Protein A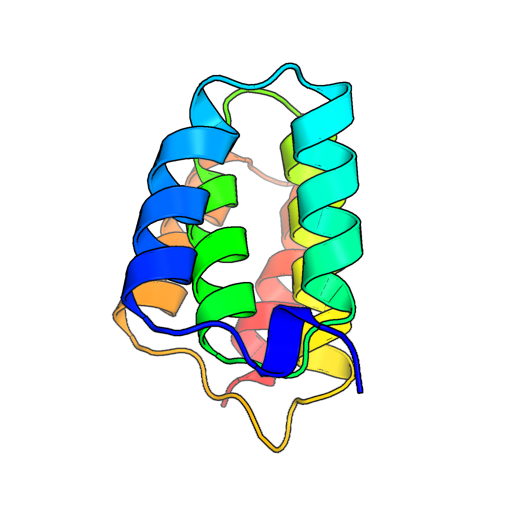F-A0A4P9VRW7-F1 (afdb_monomer_lite)

Sequence (109 aa):
MLLADSLAESDWNKLKKIWTIKNISWQRRFADVLSAVDSPSACTVLIDMLYSDNDEVLEEVVDSLHSILQSNIHKFSLTNSQRDKLSSFLKRCGRLYKPKVELLLSSSN

Secondary structure (DSSP, 8-state):
--GGGG--HHHHHHHHHHGGGS-HHHHHHHHHHHHT---HHHHHHHHHHTT-S-HHHHHHHHHHHHHHHHHTTTT-PPPHHHHHHHHHHHHHHGGGTHHHHHHHHHTT-

Foldseek 3Di:
DDPLQVDDPVVLVVVLVVLVVDDPVVLLVLLQVLLPHPDPSSLVSLLSQLPDPDPSSNVSSLVSNLSNCVVQLPPDADDPVSLVSLVVSCVVPDPPSNVSSVCSNVSRD

Organism: NCBI:txid202772

pLDDT: mean 83.7, std 11.02, range [46.72, 96.75]

Structure (mmCIF, N/CA/C/O backbone):
data_AF-A0A4P9VRW7-F1
#
_entry.id   AF-A0A4P9VRW7-F1
#
loop_
_atom_site.group_PDB
_atom_site.id
_atom_site.type_symbol
_atom_site.label_atom_id
_atom_site.label_alt_id
_atom_site.label_comp_id
_atom_site.label_asym_id
_atom_site.label_entity_id
_atom_site.label_seq_id
_atom_site.pdbx_PDB_ins_code
_atom_site.Cartn_x
_atom_site.Cartn_y
_atom_site.Cartn_z
_atom_site.occupancy
_atom_site.B_iso_or_equiv
_atom_site.auth_seq_id
_atom_site.auth_comp_id
_atom_site.auth_asym_id
_atom_site.auth_atom_id
_atom_site.pdbx_PDB_model_num
ATOM 1 N N . MET A 1 1 ? 9.749 -10.826 -13.178 1.00 48.41 1 MET A N 1
ATOM 2 C CA . MET A 1 1 ? 9.921 -9.387 -13.440 1.00 48.41 1 MET A CA 1
ATOM 3 C C . MET A 1 1 ? 8.568 -8.850 -13.853 1.00 48.41 1 MET A C 1
ATOM 5 O O . MET A 1 1 ? 8.065 -9.242 -14.903 1.00 48.41 1 MET A O 1
ATOM 9 N N . LEU A 1 2 ? 7.924 -8.086 -12.975 1.00 62.50 2 LEU A N 1
ATOM 10 C CA . LEU A 1 2 ? 6.648 -7.447 -13.284 1.00 62.50 2 LEU A CA 1
ATOM 11 C C . LEU A 1 2 ? 6.928 -6.195 -14.118 1.00 62.50 2 LEU A C 1
ATOM 13 O O . LEU A 1 2 ? 7.956 -5.548 -13.942 1.00 62.50 2 LEU A O 1
ATOM 17 N N . LEU A 1 3 ? 6.006 -5.809 -15.005 1.00 62.94 3 LEU A N 1
ATOM 18 C CA . LEU A 1 3 ? 6.129 -4.556 -15.771 1.00 62.94 3 LEU A CA 1
ATOM 19 C C . LEU A 1 3 ? 6.321 -3.336 -14.849 1.00 62.94 3 LEU A C 1
ATOM 21 O O . LEU A 1 3 ? 7.003 -2.382 -15.218 1.00 62.94 3 LEU A O 1
ATOM 25 N N . ALA A 1 4 ? 5.780 -3.404 -13.630 1.00 65.88 4 ALA A N 1
ATOM 26 C CA . ALA A 1 4 ? 5.917 -2.379 -12.604 1.00 65.88 4 ALA A CA 1
ATOM 27 C C . ALA A 1 4 ? 7.373 -2.119 -12.160 1.00 65.88 4 ALA A C 1
ATOM 29 O O . ALA A 1 4 ? 7.691 -0.990 -11.791 1.00 65.88 4 ALA A O 1
ATOM 30 N N . ASP A 1 5 ? 8.267 -3.109 -12.268 1.00 68.12 5 ASP A N 1
ATOM 31 C CA . ASP A 1 5 ? 9.689 -2.967 -11.911 1.00 68.12 5 ASP A CA 1
ATOM 32 C C . ASP A 1 5 ? 10.441 -2.046 -12.896 1.00 68.12 5 ASP A C 1
ATOM 34 O O . ASP A 1 5 ? 11.513 -1.533 -12.587 1.00 68.12 5 ASP A O 1
ATOM 38 N N . SER A 1 6 ? 9.869 -1.815 -14.087 1.00 76.25 6 SER A N 1
ATOM 39 C CA . SER A 1 6 ? 10.440 -0.977 -15.154 1.00 76.25 6 SER A CA 1
ATOM 40 C C . SER A 1 6 ? 9.861 0.440 -15.223 1.00 76.25 6 SER A C 1
ATOM 42 O O . SER A 1 6 ? 10.222 1.210 -16.114 1.00 76.25 6 SER A O 1
ATOM 44 N N . LEU A 1 7 ? 8.954 0.796 -14.306 1.00 84.25 7 LEU A N 1
ATOM 45 C CA . LEU A 1 7 ? 8.301 2.104 -14.317 1.00 84.25 7 LEU A CA 1
ATOM 46 C C . LEU A 1 7 ? 9.290 3.224 -13.999 1.00 84.25 7 LEU A C 1
ATOM 48 O O . LEU A 1 7 ? 10.005 3.183 -12.994 1.00 84.25 7 LEU A O 1
ATOM 52 N N . ALA A 1 8 ? 9.262 4.272 -14.822 1.00 87.44 8 ALA A N 1
ATOM 53 C CA . ALA A 1 8 ? 9.993 5.495 -14.544 1.00 87.44 8 ALA A CA 1
ATOM 54 C C . ALA A 1 8 ? 9.372 6.238 -13.350 1.00 87.44 8 ALA A C 1
ATOM 56 O O . ALA A 1 8 ? 8.192 6.085 -13.024 1.00 87.44 8 ALA A O 1
ATOM 57 N N . GLU A 1 9 ? 10.145 7.122 -12.719 1.00 85.38 9 GLU A N 1
ATOM 58 C CA . GLU A 1 9 ? 9.660 7.965 -11.616 1.00 85.38 9 GLU A CA 1
ATOM 59 C C . GLU A 1 9 ? 8.412 8.781 -12.006 1.00 85.38 9 GLU A C 1
ATOM 61 O O . GLU A 1 9 ? 7.477 8.945 -11.219 1.00 85.38 9 GLU A O 1
ATOM 66 N N . SER A 1 10 ? 8.352 9.247 -13.256 1.00 88.75 10 SER A N 1
ATOM 67 C CA . SER A 1 10 ? 7.197 9.972 -13.787 1.00 88.75 10 SER A CA 1
ATOM 68 C C . SER A 1 10 ? 5.923 9.121 -13.812 1.00 88.75 10 SER A C 1
ATOM 70 O O . SER A 1 10 ? 4.834 9.661 -13.608 1.00 88.75 10 SER A O 1
ATOM 72 N N . ASP A 1 11 ? 6.032 7.806 -13.998 1.00 90.56 11 ASP A N 1
ATOM 73 C CA . ASP A 1 11 ? 4.891 6.893 -13.980 1.00 90.56 11 ASP A CA 1
ATOM 74 C C . ASP A 1 11 ? 4.427 6.609 -12.55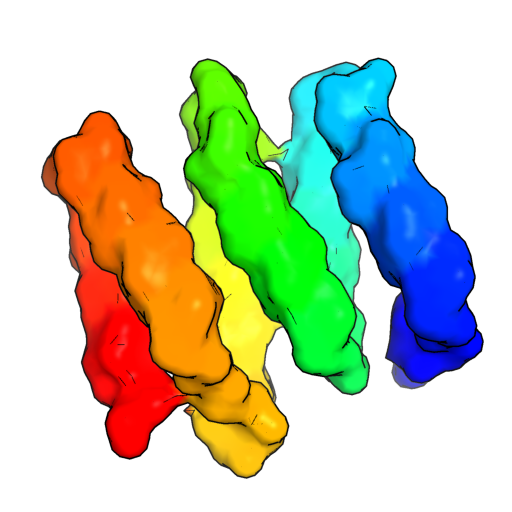4 1.00 90.56 11 ASP A C 1
ATOM 76 O O . ASP A 1 11 ? 3.227 6.665 -12.282 1.00 90.56 11 ASP A O 1
ATOM 80 N N . TRP A 1 12 ? 5.357 6.450 -11.610 1.00 90.25 12 TRP A N 1
ATOM 81 C CA . TRP A 1 12 ? 5.032 6.390 -10.183 1.00 90.25 12 TRP A CA 1
ATOM 82 C C . TRP A 1 12 ? 4.301 7.648 -9.707 1.00 90.25 12 TRP A C 1
ATOM 84 O O . TRP A 1 12 ? 3.291 7.559 -9.006 1.00 90.25 12 TRP A O 1
ATOM 94 N N . ASN A 1 13 ? 4.739 8.827 -10.151 1.00 89.06 13 ASN A N 1
ATOM 95 C CA . ASN A 1 13 ? 4.075 10.092 -9.839 1.00 89.06 13 ASN A CA 1
ATOM 96 C C . ASN A 1 13 ? 2.662 10.190 -10.437 1.00 89.06 13 ASN A C 1
ATOM 98 O O . ASN A 1 13 ? 1.772 10.767 -9.809 1.00 89.06 13 ASN A O 1
ATOM 102 N N . LYS A 1 14 ? 2.419 9.614 -11.622 1.00 90.44 14 LYS A N 1
ATOM 103 C CA . LYS A 1 14 ? 1.059 9.500 -12.178 1.00 90.44 14 LYS A CA 1
ATOM 104 C C . LYS A 1 14 ? 0.209 8.549 -11.342 1.00 90.44 14 LYS A C 1
ATOM 106 O O . LYS A 1 14 ? -0.911 8.904 -10.987 1.00 90.44 14 LYS A O 1
ATOM 111 N N . LEU A 1 15 ? 0.737 7.379 -10.985 1.00 90.62 15 LEU A N 1
ATOM 112 C CA . LEU A 1 15 ? 0.023 6.391 -10.175 1.00 90.62 15 LEU A CA 1
ATOM 113 C C . LEU A 1 15 ? -0.396 6.965 -8.816 1.00 90.62 15 LEU A C 1
ATOM 115 O O . LEU A 1 15 ? -1.562 6.829 -8.448 1.00 90.62 15 LEU A O 1
ATOM 119 N N . LYS A 1 16 ? 0.494 7.713 -8.142 1.00 89.44 16 LYS A N 1
ATOM 120 C CA . LYS A 1 16 ? 0.198 8.449 -6.895 1.00 89.44 16 LYS A CA 1
ATOM 121 C C . LYS A 1 16 ? -0.989 9.406 -7.006 1.00 89.44 16 LYS A C 1
ATOM 123 O O . LYS A 1 16 ? -1.687 9.620 -6.024 1.00 89.44 16 LYS A O 1
ATOM 128 N N . LYS A 1 17 ? -1.217 9.988 -8.184 1.00 89.44 17 LYS A N 1
ATOM 129 C CA . LYS A 1 17 ? -2.342 10.902 -8.433 1.00 89.44 17 LYS A CA 1
ATOM 130 C C . LYS A 1 17 ? -3.612 10.173 -8.853 1.00 89.44 17 LYS A C 1
ATOM 132 O O . LYS A 1 17 ? -4.703 10.652 -8.582 1.00 89.44 17 LYS A O 1
ATOM 137 N N . ILE A 1 18 ? -3.477 9.058 -9.565 1.00 92.81 18 ILE A N 1
ATOM 138 C CA . ILE A 1 18 ? -4.617 8.374 -10.178 1.00 92.81 18 ILE A CA 1
ATOM 139 C C . ILE A 1 18 ? -5.350 7.499 -9.166 1.00 92.81 18 ILE A C 1
ATOM 141 O O . ILE A 1 18 ? -6.572 7.410 -9.246 1.00 92.81 18 ILE A O 1
ATOM 145 N N . TRP A 1 19 ? -4.655 6.857 -8.223 1.00 93.88 19 TRP A N 1
ATOM 146 C CA . TRP A 1 19 ? -5.321 5.913 -7.320 1.00 93.88 19 TRP A CA 1
ATOM 147 C C . TRP A 1 19 ? -6.439 6.578 -6.499 1.00 93.88 19 TRP A C 1
ATOM 149 O O . TRP A 1 19 ? -7.495 5.975 -6.320 1.00 93.88 19 TRP A O 1
ATOM 159 N N . THR A 1 20 ? -6.269 7.843 -6.099 1.00 92.38 20 THR A N 1
ATOM 160 C CA . THR A 1 20 ? -7.235 8.591 -5.273 1.00 92.38 20 THR A CA 1
ATOM 161 C C . THR A 1 20 ? -8.575 8.842 -5.966 1.00 92.38 20 THR A C 1
ATOM 163 O O . THR A 1 20 ? -9.589 8.974 -5.292 1.00 92.38 20 THR A O 1
ATOM 166 N N . ILE A 1 21 ? -8.603 8.879 -7.303 1.00 93.50 21 ILE A N 1
ATOM 167 C CA . ILE A 1 21 ? -9.818 9.142 -8.096 1.00 93.50 21 ILE A CA 1
ATOM 168 C C . ILE A 1 21 ? -10.476 7.866 -8.635 1.00 93.50 21 ILE A C 1
ATOM 170 O O . ILE A 1 21 ? -11.475 7.931 -9.354 1.00 93.50 21 ILE A O 1
ATOM 174 N N . LYS A 1 22 ? -9.892 6.695 -8.366 1.00 96.06 22 LYS A N 1
ATOM 175 C CA . LYS A 1 22 ? -10.443 5.402 -8.785 1.00 96.06 22 LYS A CA 1
ATOM 176 C C . LYS A 1 22 ? -11.423 4.867 -7.745 1.00 96.06 22 LYS A C 1
ATOM 178 O O . LYS A 1 22 ? -11.419 5.284 -6.595 1.00 96.06 22 LYS A O 1
ATOM 183 N N . ASN A 1 23 ? -12.280 3.939 -8.167 1.00 95.94 23 ASN A N 1
ATOM 184 C CA . ASN A 1 23 ? -13.216 3.286 -7.255 1.00 95.94 23 ASN A CA 1
ATOM 185 C C . ASN A 1 23 ? -12.491 2.361 -6.258 1.00 95.94 23 ASN A C 1
ATOM 187 O O . ASN A 1 23 ? -11.354 1.946 -6.492 1.00 95.94 23 ASN A O 1
ATOM 191 N N . ILE A 1 24 ? -13.188 2.014 -5.175 1.00 95.88 24 ILE A N 1
ATOM 192 C CA . ILE A 1 24 ? -12.674 1.201 -4.061 1.00 95.88 24 ILE A CA 1
ATOM 193 C C . ILE A 1 24 ? -12.088 -0.128 -4.556 1.00 95.88 24 ILE A C 1
ATOM 195 O O . ILE A 1 24 ? -10.961 -0.471 -4.211 1.00 95.88 24 ILE A O 1
ATOM 199 N N . SER A 1 25 ? -12.798 -0.853 -5.427 1.00 95.69 25 SER A N 1
ATOM 200 C CA . SER A 1 25 ? -12.330 -2.144 -5.951 1.00 95.69 25 SER A CA 1
ATOM 201 C C . SER A 1 25 ? -11.010 -2.024 -6.717 1.00 95.69 25 SER A C 1
ATOM 203 O O . SER A 1 25 ? -10.143 -2.889 -6.609 1.00 95.69 25 SER A O 1
ATOM 205 N N . TRP A 1 26 ? -10.837 -0.943 -7.481 1.00 96.38 26 TRP A N 1
ATOM 206 C CA . TRP A 1 26 ? -9.587 -0.665 -8.177 1.00 96.38 26 TRP A CA 1
ATOM 207 C C . TRP A 1 26 ? -8.471 -0.313 -7.195 1.00 96.38 26 TRP A C 1
ATOM 209 O O . TRP A 1 26 ? -7.367 -0.820 -7.347 1.00 96.38 26 TRP A O 1
ATOM 219 N N . GLN A 1 27 ? -8.749 0.518 -6.185 1.00 96.69 27 GLN A N 1
ATOM 220 C CA . GLN A 1 27 ? -7.768 0.891 -5.161 1.00 96.69 27 GLN A CA 1
ATOM 221 C C . GLN A 1 27 ? -7.258 -0.332 -4.395 1.00 96.69 27 GLN A C 1
ATOM 223 O O . GLN A 1 27 ? -6.050 -0.495 -4.259 1.00 96.69 27 GLN A O 1
ATOM 228 N N . ARG A 1 28 ? -8.155 -1.230 -3.975 1.00 96.75 28 ARG A N 1
ATOM 229 C CA . ARG A 1 28 ? -7.786 -2.490 -3.312 1.00 96.75 28 ARG A CA 1
ATOM 230 C C . ARG A 1 28 ? -6.894 -3.355 -4.197 1.00 96.75 28 ARG A C 1
ATOM 232 O O . ARG A 1 28 ? -5.786 -3.706 -3.813 1.00 96.75 28 ARG A O 1
ATOM 239 N N . ARG A 1 29 ? -7.318 -3.603 -5.440 1.00 94.88 29 ARG A N 1
ATOM 240 C CA . ARG A 1 29 ? -6.513 -4.371 -6.400 1.00 94.88 29 ARG A CA 1
ATOM 241 C C . ARG A 1 29 ? -5.163 -3.715 -6.689 1.00 94.88 29 ARG A C 1
ATOM 243 O O . ARG A 1 29 ? -4.185 -4.403 -6.950 1.00 94.88 29 ARG A O 1
ATOM 250 N N . PHE A 1 30 ? -5.110 -2.388 -6.686 1.00 95.12 30 PHE A N 1
ATOM 251 C CA . PHE A 1 30 ? -3.865 -1.663 -6.867 1.00 95.12 30 PHE A CA 1
ATOM 252 C C . PHE A 1 30 ? -2.916 -1.889 -5.687 1.00 95.12 30 PHE A C 1
ATOM 254 O O . PHE A 1 30 ? -1.752 -2.181 -5.933 1.00 95.12 30 PHE A O 1
ATOM 261 N N . ALA A 1 31 ? -3.406 -1.843 -4.443 1.00 94.88 31 ALA A N 1
ATOM 262 C CA . ALA A 1 31 ? -2.606 -2.172 -3.263 1.00 94.88 31 ALA A CA 1
ATOM 263 C C . ALA A 1 31 ? -2.040 -3.603 -3.330 1.00 94.88 31 ALA A C 1
ATOM 265 O O . ALA A 1 31 ? -0.827 -3.776 -3.220 1.00 94.88 31 ALA A O 1
ATOM 266 N N . ASP A 1 32 ? -2.892 -4.587 -3.631 1.00 93.56 32 ASP A N 1
ATOM 267 C CA . ASP A 1 32 ? -2.496 -5.993 -3.797 1.00 93.56 32 ASP A CA 1
ATOM 268 C C . ASP A 1 32 ? -1.387 -6.153 -4.852 1.00 93.56 32 ASP A C 1
ATOM 270 O O . ASP A 1 32 ? -0.326 -6.714 -4.581 1.00 93.56 32 ASP A O 1
ATOM 274 N N . VAL A 1 33 ? -1.560 -5.552 -6.036 1.00 92.31 33 VAL A N 1
ATOM 275 C CA . VAL A 1 33 ? -0.543 -5.597 -7.101 1.00 92.31 33 VAL A CA 1
ATOM 276 C C . VAL A 1 33 ? 0.768 -4.949 -6.661 1.00 92.31 33 VAL A C 1
ATOM 278 O O . VAL A 1 33 ? 1.832 -5.475 -6.985 1.00 92.31 33 VAL A O 1
ATOM 281 N N . LEU A 1 34 ? 0.718 -3.830 -5.929 1.00 91.31 34 LEU A N 1
ATOM 282 C CA . LEU A 1 34 ? 1.919 -3.165 -5.420 1.00 91.31 34 LEU A CA 1
ATOM 283 C C . LEU A 1 34 ? 2.709 -4.054 -4.457 1.00 91.31 34 LEU A C 1
ATOM 285 O O . LEU A 1 34 ? 3.931 -3.927 -4.423 1.00 91.31 34 LEU A O 1
ATOM 289 N N . SER A 1 35 ? 2.051 -4.967 -3.733 1.00 89.19 35 SER A N 1
ATOM 290 C CA . SER A 1 35 ? 2.720 -5.897 -2.814 1.00 89.19 35 SER A CA 1
ATOM 291 C C . SER A 1 35 ? 3.725 -6.828 -3.506 1.00 89.19 35 SER A C 1
ATOM 293 O O . SER A 1 35 ? 4.699 -7.262 -2.894 1.00 89.19 35 SER A O 1
ATOM 295 N N . ALA A 1 36 ? 3.519 -7.092 -4.799 1.00 87.69 36 ALA A N 1
ATOM 296 C CA . ALA A 1 36 ? 4.367 -7.963 -5.602 1.00 87.69 36 ALA A CA 1
ATOM 297 C C . ALA A 1 36 ? 5.506 -7.222 -6.331 1.00 87.69 36 ALA A C 1
ATOM 299 O O . ALA A 1 36 ? 6.331 -7.866 -6.980 1.00 87.69 36 ALA A O 1
ATOM 300 N N . VAL A 1 37 ? 5.552 -5.886 -6.265 1.00 87.38 37 VAL A N 1
ATOM 301 C CA . VAL A 1 37 ? 6.540 -5.062 -6.981 1.00 87.38 37 VAL A CA 1
ATOM 302 C C . VAL A 1 37 ? 7.794 -4.873 -6.127 1.00 87.38 37 VAL A C 1
ATOM 304 O O . VAL A 1 37 ? 7.720 -4.328 -5.026 1.00 87.38 37 VAL A O 1
ATOM 307 N N . ASP A 1 38 ? 8.967 -5.240 -6.654 1.00 81.88 38 ASP A N 1
ATOM 308 C CA . ASP A 1 38 ? 10.256 -5.084 -5.954 1.00 81.88 38 ASP A CA 1
ATOM 309 C C . ASP A 1 38 ? 10.817 -3.666 -6.178 1.00 81.88 38 ASP A C 1
ATOM 311 O O . ASP A 1 38 ? 11.863 -3.464 -6.794 1.00 81.88 38 ASP A O 1
ATOM 315 N N . SER A 1 39 ? 10.073 -2.646 -5.727 1.00 83.56 39 SER A N 1
ATOM 316 C CA . SER A 1 39 ? 10.437 -1.232 -5.889 1.00 83.56 39 SER A CA 1
ATOM 317 C C . SER A 1 39 ? 10.169 -0.410 -4.621 1.00 83.56 39 SER A C 1
ATOM 319 O O . SER A 1 39 ? 9.052 -0.448 -4.095 1.00 83.56 39 SER A O 1
ATOM 321 N N . PRO A 1 40 ? 11.114 0.448 -4.170 1.00 83.44 40 PRO A N 1
ATOM 322 C CA . PRO A 1 40 ? 10.870 1.358 -3.044 1.00 83.44 40 PRO A CA 1
ATOM 323 C C . PRO A 1 40 ? 9.686 2.309 -3.295 1.00 83.44 40 PRO A C 1
ATOM 325 O O . PRO A 1 40 ? 9.001 2.756 -2.366 1.00 83.44 40 PRO A O 1
ATOM 328 N N . SER A 1 41 ? 9.424 2.616 -4.568 1.00 87.94 41 SER A N 1
ATOM 329 C CA . SER A 1 41 ? 8.297 3.445 -4.986 1.00 87.94 41 SER A CA 1
ATOM 330 C C . SER A 1 41 ? 6.955 2.782 -4.681 1.00 87.94 41 SER A C 1
ATOM 332 O O . SER A 1 41 ? 6.034 3.482 -4.264 1.00 87.94 41 SER A O 1
ATOM 334 N N . ALA A 1 42 ? 6.849 1.453 -4.797 1.00 89.19 42 ALA A N 1
ATOM 335 C CA . ALA A 1 42 ? 5.634 0.710 -4.465 1.00 89.19 42 ALA A CA 1
ATOM 336 C C . ALA A 1 42 ? 5.300 0.825 -2.971 1.00 89.19 42 ALA A C 1
ATOM 338 O O . ALA A 1 42 ? 4.183 1.199 -2.613 1.00 89.19 42 ALA A O 1
ATOM 339 N N . CYS A 1 43 ? 6.301 0.634 -2.102 1.00 88.38 43 CYS A N 1
ATOM 340 C CA . CYS A 1 43 ? 6.163 0.854 -0.659 1.00 88.38 43 CYS A CA 1
ATOM 341 C C . CYS A 1 43 ? 5.731 2.295 -0.347 1.00 88.38 43 CYS A C 1
ATOM 343 O O . CYS A 1 43 ? 4.825 2.528 0.451 1.00 88.38 43 CYS A O 1
ATOM 345 N N . THR A 1 44 ? 6.323 3.278 -1.030 1.00 89.56 44 THR A N 1
ATOM 346 C CA . THR A 1 44 ? 5.953 4.687 -0.846 1.00 89.56 44 THR A CA 1
ATOM 347 C C . THR A 1 44 ? 4.494 4.953 -1.218 1.00 89.56 44 THR A C 1
ATOM 349 O O . THR A 1 44 ? 3.802 5.648 -0.480 1.00 89.56 44 THR A O 1
ATOM 352 N N . VAL A 1 45 ? 4.017 4.399 -2.335 1.00 92.56 45 VAL A N 1
ATOM 353 C CA . VAL A 1 45 ? 2.617 4.542 -2.761 1.00 92.56 45 VAL A CA 1
ATOM 354 C C . VAL A 1 45 ? 1.673 3.887 -1.757 1.00 92.56 45 VAL A C 1
ATOM 356 O O . VAL A 1 45 ? 0.697 4.515 -1.368 1.00 92.56 45 VAL A O 1
ATOM 359 N N . LEU A 1 46 ? 1.980 2.678 -1.286 1.00 92.75 46 LEU A N 1
ATOM 360 C CA . LEU A 1 46 ? 1.174 2.003 -0.267 1.00 92.75 46 LEU A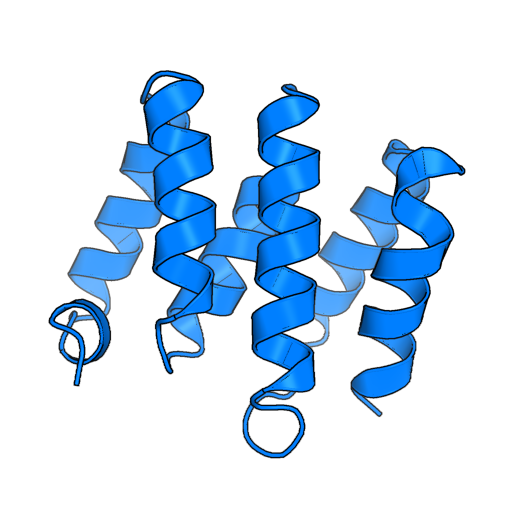 CA 1
ATOM 361 C C . LEU A 1 46 ? 1.086 2.816 1.033 1.00 92.75 46 LEU A C 1
ATOM 363 O O . LEU A 1 46 ? 0.010 2.952 1.604 1.00 92.75 46 LEU A O 1
ATOM 367 N N . ILE A 1 47 ? 2.185 3.432 1.475 1.00 91.31 47 ILE A N 1
ATOM 368 C CA . ILE A 1 47 ? 2.165 4.324 2.645 1.00 91.31 47 ILE A CA 1
ATOM 369 C C . ILE A 1 47 ? 1.293 5.557 2.390 1.00 91.31 47 ILE A C 1
ATOM 371 O O . ILE A 1 47 ? 0.577 5.991 3.288 1.00 91.31 47 ILE A O 1
ATOM 375 N N . ASP A 1 48 ? 1.315 6.119 1.181 1.00 92.50 48 ASP A N 1
ATOM 376 C CA . ASP A 1 48 ? 0.414 7.217 0.821 1.00 92.50 48 ASP A CA 1
ATOM 377 C C . ASP A 1 48 ? -1.061 6.754 0.792 1.00 92.50 48 ASP A C 1
ATOM 379 O O . ASP A 1 48 ? -1.956 7.520 1.148 1.00 92.50 48 ASP A O 1
ATOM 383 N N . MET A 1 49 ? -1.331 5.490 0.451 1.00 94.62 49 MET A N 1
ATOM 384 C CA . MET A 1 49 ? -2.682 4.915 0.476 1.00 94.62 49 MET A CA 1
ATOM 385 C C . MET A 1 49 ? -3.243 4.703 1.889 1.00 94.62 49 MET A C 1
ATOM 387 O O . MET A 1 49 ? -4.462 4.628 2.043 1.00 94.62 49 MET A O 1
ATOM 391 N N . LEU A 1 50 ? -2.406 4.711 2.935 1.00 92.06 50 LEU A N 1
ATOM 392 C CA . LEU A 1 50 ? -2.864 4.688 4.334 1.00 92.06 50 LEU A CA 1
ATOM 393 C C . LEU A 1 50 ? -3.673 5.926 4.735 1.00 92.06 50 LEU A C 1
ATOM 395 O O . LEU A 1 50 ? -4.278 5.931 5.806 1.00 92.06 50 LEU A O 1
ATOM 399 N N . TYR A 1 51 ? -3.691 6.970 3.902 1.00 90.31 51 TYR A N 1
ATOM 400 C CA . TYR A 1 51 ? -4.561 8.134 4.066 1.00 90.31 51 TYR A CA 1
ATOM 401 C C . TYR A 1 51 ? -5.966 7.937 3.494 1.00 90.31 51 TYR A C 1
ATOM 403 O O . TYR A 1 51 ? -6.784 8.840 3.636 1.00 90.31 51 TYR A O 1
ATOM 411 N N . SER A 1 52 ? -6.268 6.785 2.885 1.00 91.00 52 SER A N 1
ATOM 412 C CA . SER A 1 52 ? -7.635 6.442 2.487 1.00 91.00 52 SER A CA 1
ATOM 413 C C . SER A 1 52 ? -8.596 6.551 3.678 1.00 91.00 52 SER A C 1
ATOM 415 O O . SER A 1 52 ? -8.219 6.276 4.822 1.00 91.00 52 SER A O 1
ATOM 417 N N . ASP A 1 53 ? -9.835 6.947 3.390 1.00 89.44 53 ASP A N 1
ATOM 418 C CA . ASP A 1 53 ? -10.943 6.983 4.352 1.00 89.44 53 ASP A CA 1
ATOM 419 C C . ASP A 1 53 ? -11.815 5.716 4.273 1.00 89.44 53 ASP A C 1
ATOM 421 O O . ASP A 1 53 ? -12.824 5.603 4.964 1.00 89.44 53 ASP A O 1
ATOM 425 N N . ASN A 1 54 ? -11.455 4.761 3.408 1.00 91.94 54 ASN A N 1
ATOM 426 C CA . ASN A 1 54 ? -12.178 3.505 3.248 1.00 91.94 54 ASN A CA 1
ATOM 427 C C . ASN A 1 54 ? -11.453 2.353 3.953 1.00 91.94 54 ASN A C 1
ATOM 429 O O . ASN A 1 54 ? -10.329 2.015 3.581 1.00 91.94 54 ASN A O 1
ATOM 433 N N . ASP A 1 55 ? -12.126 1.719 4.913 1.00 90.12 55 ASP A N 1
ATOM 434 C CA . ASP A 1 55 ? -11.547 0.648 5.728 1.00 90.12 55 ASP A CA 1
ATOM 435 C C . ASP A 1 55 ? -11.109 -0.574 4.910 1.00 90.12 55 ASP A C 1
ATOM 437 O O . ASP A 1 55 ? -10.039 -1.111 5.174 1.00 90.12 55 ASP A O 1
ATOM 441 N N . GLU A 1 56 ? -11.854 -0.973 3.871 1.00 91.75 56 GLU A N 1
ATOM 442 C CA . GLU A 1 56 ? -11.457 -2.115 3.030 1.00 91.75 56 GLU A CA 1
ATOM 443 C C . GLU A 1 56 ? -10.168 -1.833 2.245 1.00 91.75 56 GLU A C 1
ATOM 445 O O . GLU A 1 56 ? -9.357 -2.728 2.015 1.00 91.75 56 GLU A O 1
ATOM 450 N N . VAL A 1 57 ? -9.969 -0.582 1.814 1.00 94.25 57 VAL A N 1
ATOM 451 C CA . VAL A 1 57 ? -8.712 -0.155 1.184 1.00 94.25 57 VAL A CA 1
ATOM 452 C C . VAL A 1 57 ? -7.588 -0.152 2.211 1.00 94.25 57 VAL A C 1
ATOM 454 O O . VAL A 1 57 ? -6.492 -0.605 1.900 1.00 94.25 57 VAL A O 1
ATOM 457 N N . LEU A 1 58 ? -7.842 0.344 3.424 1.00 92.50 58 LEU A N 1
ATOM 458 C CA . LEU A 1 58 ? -6.837 0.376 4.485 1.00 92.50 58 LEU A CA 1
ATOM 459 C C . LEU A 1 58 ? -6.385 -1.028 4.893 1.00 92.50 58 LEU A C 1
ATOM 461 O O . LEU A 1 58 ? -5.186 -1.240 5.052 1.00 92.50 58 LEU A O 1
ATOM 465 N N . GLU A 1 59 ? -7.310 -1.979 5.022 1.00 91.00 59 GLU A N 1
ATOM 466 C CA . GLU A 1 59 ? -6.999 -3.375 5.333 1.00 91.00 59 GLU A CA 1
ATOM 467 C C . GLU A 1 59 ? -6.077 -3.992 4.275 1.00 91.00 59 GLU A C 1
ATOM 469 O O . GLU A 1 59 ? -4.994 -4.478 4.606 1.00 91.00 59 GLU A O 1
ATOM 474 N N . GLU A 1 60 ? -6.443 -3.860 2.998 1.00 94.56 60 GLU A N 1
ATOM 475 C CA . GLU A 1 60 ? -5.650 -4.365 1.874 1.00 94.56 60 GLU A CA 1
ATOM 476 C C . GLU A 1 60 ? -4.254 -3.721 1.809 1.00 94.56 60 GLU A C 1
ATOM 478 O O . GLU A 1 60 ? -3.250 -4.386 1.550 1.00 94.56 60 GLU A O 1
ATOM 483 N N . VAL A 1 61 ? -4.166 -2.413 2.074 1.00 94.00 61 VAL A N 1
ATOM 484 C CA . VAL A 1 61 ? -2.899 -1.668 2.089 1.00 94.00 61 VAL A CA 1
ATOM 485 C C . VAL A 1 61 ? -1.999 -2.129 3.232 1.00 94.00 61 VAL A C 1
ATOM 487 O O . VAL A 1 61 ? -0.796 -2.293 3.026 1.00 94.00 61 VAL A O 1
ATOM 490 N N . VAL A 1 62 ? -2.552 -2.341 4.428 1.00 91.31 62 VAL A N 1
ATOM 491 C CA . VAL A 1 62 ? -1.789 -2.833 5.584 1.00 91.31 62 VAL A CA 1
ATOM 492 C C . VAL A 1 62 ? -1.247 -4.235 5.309 1.00 91.31 62 VAL A C 1
ATOM 494 O O . VAL A 1 62 ? -0.073 -4.493 5.586 1.00 91.31 62 VAL A O 1
ATOM 497 N N . ASP A 1 63 ? -2.055 -5.110 4.714 1.00 91.00 63 ASP A N 1
ATOM 498 C CA . ASP A 1 63 ? -1.637 -6.468 4.360 1.00 91.00 63 ASP A CA 1
ATOM 499 C C . ASP A 1 63 ? -0.570 -6.467 3.261 1.00 91.00 63 ASP A C 1
ATOM 501 O O . ASP A 1 63 ? 0.455 -7.147 3.377 1.00 91.00 63 ASP A O 1
ATOM 505 N N . SER A 1 64 ? -0.735 -5.608 2.257 1.00 92.44 64 SER A N 1
ATOM 506 C CA . SER A 1 64 ? 0.245 -5.404 1.188 1.00 92.44 64 SER A CA 1
ATOM 507 C C . SER A 1 64 ? 1.583 -4.875 1.717 1.00 92.44 64 SER A C 1
ATOM 509 O O . SER A 1 64 ? 2.645 -5.370 1.338 1.00 92.44 64 SER A O 1
ATOM 511 N N . LEU A 1 65 ? 1.558 -3.899 2.634 1.00 88.81 65 LEU A N 1
ATOM 512 C CA . LEU A 1 65 ? 2.762 -3.371 3.287 1.00 88.81 65 LEU A CA 1
ATOM 513 C C . LEU A 1 65 ? 3.475 -4.438 4.112 1.00 88.81 65 LEU A C 1
ATOM 515 O O . LEU A 1 65 ? 4.702 -4.534 4.066 1.00 88.81 65 LEU A O 1
ATOM 519 N N . HIS A 1 66 ? 2.715 -5.246 4.847 1.00 86.62 66 HIS A N 1
ATOM 520 C CA . HIS A 1 66 ? 3.262 -6.355 5.614 1.00 86.62 66 HIS A CA 1
ATOM 521 C C . HIS A 1 66 ? 3.948 -7.385 4.715 1.00 86.62 66 HIS A C 1
ATOM 523 O O . HIS A 1 66 ? 5.077 -7.783 5.001 1.00 86.62 66 HIS A O 1
ATOM 529 N N . SER A 1 67 ? 3.323 -7.741 3.591 1.00 86.50 67 SER A N 1
ATOM 530 C CA . SER A 1 67 ? 3.902 -8.645 2.593 1.00 86.50 67 SER A CA 1
ATOM 531 C C . SER A 1 67 ? 5.235 -8.128 2.032 1.00 86.50 67 SER A C 1
ATOM 533 O O . SER A 1 67 ? 6.226 -8.867 2.015 1.00 86.50 67 SER A O 1
ATOM 535 N N . ILE A 1 68 ? 5.304 -6.844 1.648 1.00 83.50 68 ILE A N 1
ATOM 536 C CA . ILE A 1 68 ? 6.542 -6.240 1.122 1.00 83.50 68 ILE A CA 1
ATOM 537 C C . ILE A 1 68 ? 7.652 -6.268 2.165 1.00 83.50 68 ILE A C 1
ATOM 539 O O . ILE A 1 68 ? 8.770 -6.674 1.848 1.00 83.50 68 ILE A O 1
ATOM 543 N N . LEU A 1 69 ? 7.369 -5.820 3.393 1.00 77.31 69 LEU A N 1
ATOM 544 C CA . LEU A 1 69 ? 8.400 -5.724 4.424 1.00 77.31 69 LEU A CA 1
ATOM 545 C C . LEU A 1 69 ? 8.892 -7.109 4.850 1.00 77.31 69 LEU A C 1
ATOM 547 O O . LEU A 1 69 ? 10.093 -7.283 5.012 1.00 77.31 69 LEU A O 1
ATOM 551 N N . GLN A 1 70 ? 8.018 -8.115 4.945 1.00 78.25 70 GLN A N 1
ATOM 552 C CA . GLN A 1 70 ? 8.459 -9.487 5.212 1.00 78.25 70 GLN A CA 1
ATOM 553 C C . GLN A 1 70 ? 9.318 -10.055 4.079 1.00 78.25 70 GLN A C 1
ATOM 555 O O . GLN A 1 70 ? 10.365 -10.645 4.337 1.00 78.25 70 GLN A O 1
ATOM 560 N N . SER A 1 71 ? 8.900 -9.859 2.828 1.00 73.88 71 SER A N 1
ATOM 561 C CA . SER A 1 71 ? 9.589 -10.437 1.667 1.00 73.88 71 SER A CA 1
ATOM 562 C C . SER A 1 71 ? 10.934 -9.767 1.378 1.00 73.88 71 SER A C 1
ATOM 564 O O . SER A 1 71 ? 11.831 -10.389 0.814 1.00 73.88 71 SER A O 1
ATOM 566 N N . ASN A 1 72 ? 11.088 -8.500 1.768 1.00 68.38 72 ASN A N 1
ATOM 567 C CA . ASN A 1 72 ? 12.218 -7.662 1.372 1.00 68.38 72 ASN A CA 1
ATOM 568 C C . ASN A 1 72 ? 12.875 -6.923 2.552 1.00 68.38 72 ASN A C 1
ATOM 570 O O . ASN A 1 72 ? 13.492 -5.875 2.355 1.00 68.38 72 ASN A O 1
ATOM 574 N N . ILE A 1 73 ? 12.796 -7.484 3.763 1.00 62.62 73 ILE A N 1
ATOM 575 C CA . ILE A 1 73 ? 13.334 -6.906 5.013 1.00 62.62 73 ILE A CA 1
ATOM 576 C C . ILE A 1 73 ? 14.815 -6.499 4.898 1.00 62.62 73 ILE A C 1
ATOM 578 O O . ILE A 1 73 ? 15.259 -5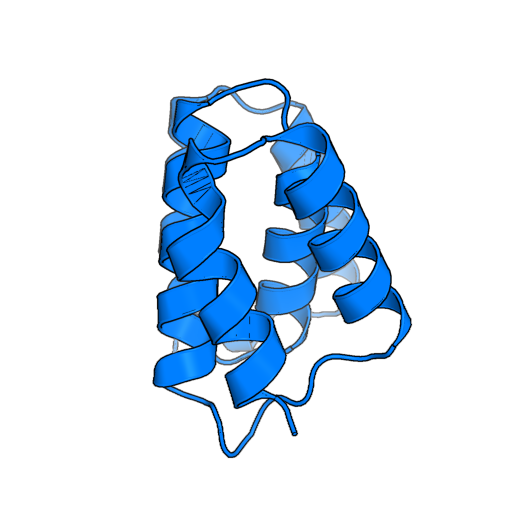.544 5.523 1.00 62.62 73 ILE A O 1
ATOM 582 N N . HIS A 1 74 ? 15.584 -7.190 4.051 1.00 63.56 74 HIS A N 1
ATOM 583 C CA . HIS A 1 74 ? 17.006 -6.913 3.828 1.00 63.56 74 HIS A CA 1
ATOM 584 C C . HIS A 1 74 ? 17.284 -5.867 2.734 1.00 63.56 74 HIS A C 1
ATOM 586 O O . HIS A 1 74 ? 18.427 -5.444 2.576 1.00 63.56 74 HIS A O 1
ATOM 592 N N . LYS A 1 75 ? 16.271 -5.470 1.956 1.00 65.44 75 LYS A N 1
ATOM 593 C CA . LYS A 1 75 ? 16.399 -4.547 0.814 1.00 65.44 75 LYS A CA 1
ATOM 594 C C . LYS A 1 75 ? 15.732 -3.197 1.055 1.00 65.44 75 LYS A C 1
ATOM 596 O O . LYS A 1 75 ? 16.194 -2.196 0.510 1.00 65.44 75 LYS A O 1
ATOM 601 N N . PHE A 1 76 ? 14.663 -3.152 1.849 1.00 68.38 76 PHE A N 1
ATOM 602 C CA . PHE A 1 76 ? 13.913 -1.924 2.094 1.00 68.38 76 PHE A CA 1
ATOM 603 C C . PHE A 1 76 ? 14.044 -1.473 3.541 1.00 68.38 76 PHE A C 1
ATOM 605 O O . PHE A 1 76 ? 13.561 -2.126 4.459 1.00 68.38 76 PHE A O 1
ATOM 612 N N . SER A 1 77 ? 14.648 -0.300 3.727 1.00 72.50 77 SER A N 1
ATOM 613 C CA . SER A 1 77 ? 14.575 0.437 4.983 1.00 72.50 77 SER A CA 1
ATOM 614 C C . SER A 1 77 ? 13.565 1.570 4.837 1.00 72.50 77 SER A C 1
ATOM 616 O O . SER A 1 77 ? 13.621 2.348 3.880 1.00 72.50 77 SER A O 1
ATOM 618 N N . LEU A 1 78 ? 12.633 1.668 5.786 1.00 79.81 78 LEU A N 1
ATOM 619 C CA . LEU A 1 78 ? 11.702 2.789 5.853 1.00 79.81 78 LEU A CA 1
ATOM 620 C C . LEU A 1 78 ? 12.457 4.075 6.199 1.00 79.81 78 LEU A C 1
ATOM 622 O O . LEU A 1 78 ? 13.180 4.143 7.192 1.00 79.81 78 LEU A O 1
ATOM 626 N N . THR A 1 79 ? 12.231 5.127 5.418 1.00 85.69 79 THR A N 1
ATOM 627 C CA . THR A 1 79 ? 12.702 6.480 5.742 1.00 85.69 79 THR A CA 1
ATOM 628 C C . THR A 1 79 ? 12.012 7.019 6.999 1.00 85.69 79 THR A C 1
ATOM 630 O O . THR A 1 79 ? 10.898 6.611 7.335 1.00 85.69 79 THR A O 1
ATOM 633 N N . ASN A 1 80 ? 12.621 8.003 7.670 1.00 85.69 80 ASN A N 1
ATOM 634 C CA . ASN A 1 80 ? 12.011 8.647 8.843 1.00 85.69 80 ASN A CA 1
ATOM 635 C C . ASN A 1 80 ? 10.605 9.193 8.533 1.00 85.69 80 ASN A C 1
ATOM 637 O O . ASN A 1 80 ? 9.668 8.921 9.272 1.00 85.69 80 ASN A O 1
ATOM 641 N N . SER A 1 81 ? 10.430 9.844 7.376 1.00 87.25 81 SER A N 1
ATOM 642 C CA . SER A 1 81 ? 9.123 10.360 6.947 1.00 87.25 81 SER A CA 1
ATOM 643 C C . SER A 1 81 ? 8.070 9.255 6.799 1.00 87.25 81 SER A C 1
ATOM 645 O O . SER A 1 81 ? 6.924 9.428 7.205 1.00 87.25 81 SER A O 1
ATOM 647 N N . GLN A 1 82 ? 8.443 8.096 6.253 1.00 87.06 82 GLN A N 1
ATOM 648 C CA . GLN A 1 82 ? 7.546 6.944 6.135 1.00 87.06 82 GLN A CA 1
ATOM 649 C C . GLN A 1 82 ? 7.163 6.369 7.506 1.00 87.06 82 GLN A C 1
ATOM 651 O O . GLN A 1 82 ? 5.992 6.059 7.730 1.00 87.06 82 GLN A O 1
ATOM 656 N N . ARG A 1 83 ? 8.114 6.287 8.446 1.00 85.00 83 ARG A N 1
ATOM 657 C CA . ARG A 1 83 ? 7.825 5.873 9.830 1.00 85.00 83 ARG A CA 1
ATOM 658 C C . ARG A 1 83 ? 6.888 6.858 10.532 1.00 85.00 83 ARG A C 1
ATOM 660 O O . ARG A 1 83 ? 5.958 6.425 11.210 1.00 85.00 83 ARG A O 1
ATOM 667 N N . ASP A 1 84 ? 7.063 8.160 10.316 1.00 88.19 84 ASP A N 1
ATOM 668 C CA . ASP A 1 84 ? 6.189 9.195 10.883 1.00 88.19 84 ASP A CA 1
ATOM 669 C C . ASP A 1 84 ? 4.752 9.088 10.351 1.00 88.19 84 ASP A C 1
ATOM 671 O O . ASP A 1 84 ? 3.787 9.215 11.115 1.00 88.19 84 ASP A O 1
ATOM 675 N N . LYS A 1 85 ? 4.591 8.791 9.053 1.00 88.19 85 LYS A N 1
ATOM 676 C CA . LYS A 1 85 ? 3.279 8.527 8.439 1.00 88.19 85 LYS A CA 1
ATOM 677 C C . LYS A 1 85 ? 2.609 7.294 9.050 1.00 88.19 85 LYS A C 1
ATOM 679 O O . LYS A 1 85 ? 1.455 7.380 9.463 1.00 88.19 85 LYS A O 1
ATOM 684 N N . LEU A 1 86 ? 3.337 6.184 9.188 1.00 85.50 86 LEU A N 1
ATOM 685 C CA . LEU A 1 86 ? 2.837 4.956 9.826 1.00 85.50 86 LEU A CA 1
ATOM 686 C C . LEU A 1 86 ? 2.453 5.178 11.296 1.00 85.50 86 LEU A C 1
ATOM 688 O O . LEU A 1 86 ? 1.406 4.717 11.746 1.00 85.50 86 LEU A O 1
ATOM 692 N N . SER A 1 87 ? 3.259 5.938 12.038 1.00 85.38 87 SER A N 1
ATOM 693 C CA . SER A 1 87 ? 2.968 6.312 13.427 1.00 85.38 87 SER A CA 1
ATOM 694 C C . SER A 1 87 ? 1.703 7.172 13.532 1.00 85.38 87 SER A C 1
ATOM 696 O O . SER A 1 87 ? 0.860 6.962 14.406 1.00 85.38 87 SER A O 1
ATOM 698 N N . SER A 1 88 ? 1.520 8.113 12.605 1.00 88.12 88 SER A N 1
ATOM 699 C CA . SER A 1 88 ? 0.311 8.940 12.533 1.00 88.12 88 SER A CA 1
ATOM 700 C C . SER A 1 88 ? -0.927 8.112 12.172 1.00 88.12 88 SER A C 1
ATOM 702 O O . SER A 1 88 ? -1.981 8.291 12.781 1.00 88.12 88 SER A O 1
ATOM 704 N N . PHE A 1 89 ? -0.790 7.154 11.250 1.00 87.12 89 PHE A N 1
ATOM 705 C CA . PHE A 1 89 ? -1.839 6.192 10.908 1.00 87.12 89 PHE A CA 1
ATOM 706 C C . PHE A 1 89 ? -2.254 5.340 12.116 1.00 87.12 89 PHE A C 1
ATOM 708 O O . PHE A 1 89 ? -3.441 5.234 12.416 1.00 87.12 89 PHE A O 1
ATOM 715 N N . LEU A 1 90 ? -1.289 4.812 12.875 1.00 82.31 90 LEU A N 1
ATOM 716 C CA . LEU A 1 90 ? -1.546 4.056 14.107 1.00 82.31 90 LEU A CA 1
ATOM 717 C C . LEU A 1 90 ? -2.351 4.852 15.136 1.00 82.31 90 LEU A C 1
ATOM 719 O O . LEU A 1 90 ? -3.272 4.322 15.758 1.00 82.31 90 LEU A O 1
ATOM 723 N N . LYS A 1 91 ? -2.016 6.134 15.308 1.00 83.94 91 LYS A N 1
ATOM 724 C CA . LYS A 1 91 ? -2.760 7.031 16.199 1.00 83.94 91 LYS A CA 1
ATOM 725 C C . LYS A 1 91 ? -4.195 7.247 15.714 1.00 83.94 91 LYS A C 1
ATOM 727 O O . LYS A 1 91 ? -5.091 7.346 16.547 1.00 83.94 91 LYS A O 1
ATOM 732 N N . ARG A 1 92 ? -4.412 7.299 14.393 1.00 84.88 92 ARG A N 1
ATOM 733 C CA . ARG A 1 92 ? -5.727 7.513 13.766 1.00 84.88 92 ARG A CA 1
ATOM 734 C C . ARG A 1 92 ? -6.634 6.287 13.861 1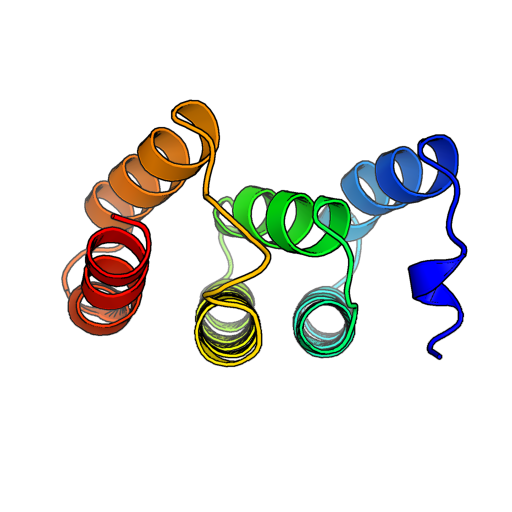.00 84.88 92 ARG A C 1
ATOM 736 O O . ARG A 1 92 ? -7.794 6.423 14.227 1.00 84.88 92 ARG A O 1
ATOM 743 N N . CYS A 1 93 ? -6.124 5.103 13.534 1.00 74.44 93 CYS A N 1
ATOM 744 C CA . CYS A 1 93 ? -6.963 3.923 13.307 1.00 74.44 93 CYS A CA 1
ATOM 745 C C . CYS A 1 93 ? -7.138 3.011 14.539 1.00 74.44 93 CYS A C 1
ATOM 747 O O . CYS A 1 93 ? -7.799 1.975 14.460 1.00 74.44 93 CYS A O 1
ATOM 749 N N . GLY A 1 94 ? -6.589 3.389 15.699 1.00 67.12 94 GLY A N 1
ATOM 750 C CA . GLY A 1 94 ? -6.815 2.676 16.959 1.00 67.12 94 GLY A CA 1
ATOM 751 C C . GLY A 1 94 ?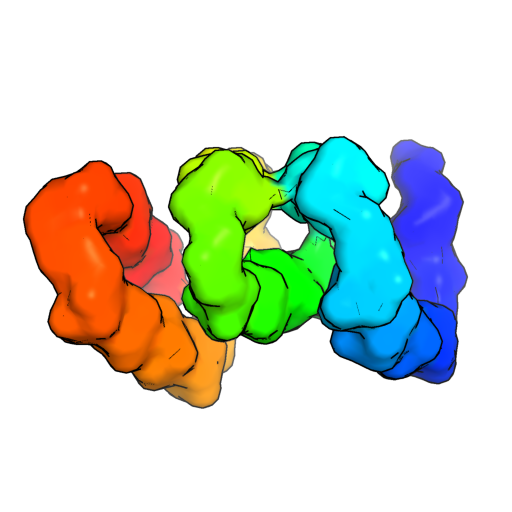 -6.364 1.205 16.936 1.00 67.12 94 GLY A C 1
ATOM 752 O O . GLY A 1 94 ? -5.443 0.822 16.220 1.00 67.12 94 GLY A O 1
ATOM 753 N N . ARG A 1 95 ? -6.990 0.358 17.770 1.00 63.44 95 ARG A N 1
ATOM 754 C CA . ARG A 1 95 ? -6.560 -1.037 18.022 1.00 63.44 95 ARG A CA 1
ATOM 755 C C . ARG A 1 95 ? -6.638 -1.972 16.804 1.00 63.44 95 ARG A C 1
ATOM 757 O O . ARG A 1 95 ? -5.998 -3.017 16.855 1.00 63.44 95 ARG A O 1
ATOM 764 N N . LEU A 1 96 ? -7.390 -1.626 15.753 1.00 70.25 96 LEU A N 1
ATOM 765 C CA . LEU A 1 96 ? -7.745 -2.554 14.670 1.00 70.25 96 LEU A CA 1
ATOM 766 C C . LEU A 1 96 ? -6.520 -3.022 13.868 1.00 70.25 96 LEU A C 1
ATOM 768 O O . LEU A 1 96 ? -6.310 -4.216 13.688 1.00 70.25 96 LEU A O 1
ATOM 772 N N . TYR A 1 97 ? -5.663 -2.081 13.466 1.00 74.69 97 TYR A N 1
ATOM 773 C CA . TYR A 1 97 ? -4.452 -2.365 12.681 1.00 74.69 97 TYR A CA 1
ATOM 774 C C . TYR A 1 97 ? -3.173 -2.354 13.525 1.00 74.69 97 TYR A C 1
ATOM 776 O O . TYR A 1 97 ? -2.078 -2.585 13.011 1.00 74.69 97 TYR A O 1
ATOM 784 N N . LYS A 1 98 ? -3.305 -2.093 14.832 1.00 73.19 98 LYS A N 1
ATOM 785 C CA . LYS A 1 98 ? -2.182 -1.868 15.744 1.00 73.19 98 LYS A CA 1
ATOM 786 C C . LYS A 1 98 ? -1.154 -3.010 15.747 1.00 73.19 98 LYS A C 1
ATOM 788 O O . LYS A 1 98 ? 0.016 -2.704 15.535 1.00 73.19 98 LYS A O 1
ATOM 793 N N . PRO A 1 99 ? -1.536 -4.297 15.890 1.00 75.94 99 PRO A N 1
ATOM 794 C CA . PRO A 1 99 ? -0.556 -5.383 15.933 1.00 75.94 99 PRO A CA 1
ATOM 795 C C . PRO A 1 99 ? 0.255 -5.498 14.639 1.00 75.94 99 PRO A C 1
ATOM 797 O O . PRO A 1 99 ? 1.473 -5.641 14.688 1.00 75.94 99 PRO A O 1
ATOM 800 N N . LYS A 1 100 ? -0.409 -5.385 13.479 1.00 74.12 100 LYS A N 1
ATOM 801 C CA . LYS A 1 100 ? 0.249 -5.480 12.171 1.00 74.12 100 LYS A CA 1
ATOM 802 C C . LYS A 1 100 ? 1.211 -4.313 11.965 1.00 74.12 100 LYS A C 1
ATOM 804 O O . LYS A 1 100 ? 2.360 -4.542 11.621 1.00 74.12 100 LYS A O 1
ATOM 809 N N . VAL A 1 101 ? 0.790 -3.075 12.231 1.00 74.00 101 VAL A N 1
ATOM 810 C CA . VAL A 1 101 ? 1.634 -1.896 11.967 1.00 74.00 101 VAL A CA 1
ATOM 811 C C . VAL A 1 101 ? 2.759 -1.721 12.997 1.00 74.00 101 VAL A C 1
ATOM 813 O O . VAL A 1 101 ? 3.844 -1.275 12.631 1.00 74.00 101 VAL A O 1
ATOM 816 N N . GLU A 1 102 ? 2.570 -2.122 14.259 1.00 78.00 102 GLU A N 1
ATOM 817 C CA . GLU A 1 102 ? 3.670 -2.169 15.239 1.00 78.00 102 GLU A CA 1
ATOM 818 C C . GLU A 1 102 ? 4.758 -3.170 14.825 1.00 78.00 102 GLU A C 1
ATOM 820 O O . GLU A 1 102 ? 5.942 -2.857 14.950 1.00 78.00 102 GLU A O 1
ATOM 825 N N . LEU A 1 103 ? 4.375 -4.322 14.256 1.00 75.38 103 LEU A N 1
ATOM 826 C CA . LEU A 1 103 ? 5.323 -5.266 13.656 1.00 75.38 103 LEU A CA 1
ATOM 827 C C . LEU A 1 103 ? 6.084 -4.647 12.472 1.00 75.38 103 LEU A C 1
ATOM 829 O O . LEU A 1 103 ? 7.286 -4.868 12.347 1.00 75.38 103 LEU A O 1
ATOM 833 N N . LEU A 1 104 ? 5.434 -3.830 11.630 1.00 73.12 104 LEU A N 1
ATOM 834 C CA . LEU A 1 104 ? 6.122 -3.129 10.529 1.00 73.12 104 LEU A CA 1
ATOM 835 C C . LEU A 1 104 ? 7.210 -2.178 11.051 1.00 73.12 104 LEU A C 1
ATOM 837 O O . LEU A 1 104 ? 8.311 -2.119 10.500 1.00 73.12 104 LEU A O 1
ATOM 841 N N . LEU A 1 105 ? 6.905 -1.435 12.120 1.00 72.75 105 LEU A N 1
ATOM 842 C CA . LEU A 1 105 ? 7.829 -0.468 12.714 1.00 72.75 105 LEU A CA 1
ATOM 843 C C . LEU A 1 105 ? 9.006 -1.140 13.431 1.00 72.75 105 LEU A C 1
ATOM 845 O O . LEU A 1 105 ? 10.115 -0.615 13.373 1.00 72.75 105 LEU A O 1
ATOM 849 N N . SER A 1 106 ? 8.790 -2.286 14.084 1.00 73.31 106 SER A N 1
ATOM 850 C CA . SER A 1 106 ? 9.856 -3.016 14.783 1.00 73.31 106 SER A CA 1
ATOM 851 C C . SER A 1 106 ? 10.781 -3.788 13.841 1.00 73.31 106 SER A C 1
ATOM 853 O O . SER A 1 106 ? 11.957 -3.952 14.151 1.00 73.31 106 SER A O 1
ATOM 855 N N . SER A 1 107 ? 10.273 -4.211 12.681 1.00 64.06 107 SER A N 1
ATOM 856 C CA . SER A 1 107 ? 11.018 -4.995 11.685 1.00 64.06 107 SER A CA 1
ATOM 857 C C . SER A 1 107 ? 11.994 -4.173 10.832 1.00 64.06 107 SER A C 1
ATOM 859 O O . SER A 1 107 ? 12.737 -4.742 10.040 1.00 64.06 107 SER A O 1
ATOM 861 N N . SER A 1 108 ? 11.975 -2.842 10.956 1.00 55.56 108 SER A N 1
ATOM 862 C CA . SER A 1 108 ? 12.755 -1.911 10.121 1.00 55.56 108 SER A CA 1
ATOM 863 C C . SER A 1 108 ? 13.978 -1.299 10.834 1.00 55.56 108 SER A C 1
ATOM 865 O O . SER A 1 108 ? 14.488 -0.277 10.363 1.00 55.56 108 SER A O 1
ATOM 867 N N . ASN A 1 109 ? 14.401 -1.877 11.969 1.00 46.72 109 ASN A N 1
ATOM 868 C CA . ASN A 1 109 ? 15.577 -1.475 12.761 1.00 46.72 109 ASN A CA 1
ATOM 869 C C . ASN A 1 109 ? 16.792 -2.365 12.494 1.00 46.72 109 ASN A C 1
ATOM 871 O O . ASN A 1 109 ? 16.605 -3.598 12.406 1.00 46.72 109 ASN A O 1
#

Radius of gyration: 13.05 Å; chains: 1; bounding box: 30×21×34 Å